Protein AF-A0A7X9IQA5-F1 (afdb_monomer_lite)

pLDDT: mean 91.11, std 11.19, range [57.31, 98.81]

Sequence (143 aa):
MKKNIKLRILLILLFFTFILSSCELFTLSFSSGTSLYNRFFFEGCKIYGQDGVYLGLITGNYYHPESIFNKYGIYGNQYSLTSIFNPNSKYGSKSSAYSAFCNYAAFPPKIFKNGSFIRYLTTNTMRYPFITPYQLIELFKQD

Structure (mmCIF, N/CA/C/O backbone):
data_AF-A0A7X9IQA5-F1
#
_entry.id   AF-A0A7X9IQA5-F1
#
loop_
_atom_site.group_PDB
_atom_site.id
_atom_site.type_symbol
_atom_site.label_atom_id
_atom_site.label_alt_id
_atom_site.label_comp_id
_atom_site.label_asym_id
_atom_site.label_entity_id
_atom_site.label_seq_id
_atom_site.pdbx_PDB_ins_code
_atom_site.Cartn_x
_atom_site.Cartn_y
_atom_site.Cartn_z
_atom_site.occupancy
_atom_site.B_iso_or_equiv
_atom_site.auth_seq_id
_atom_site.auth_comp_id
_atom_site.auth_asym_id
_atom_site.auth_atom_id
_atom_site.pdbx_PDB_model_num
ATOM 1 N N . MET A 1 1 ? 34.796 51.222 30.428 1.00 61.50 1 MET A N 1
ATOM 2 C CA . MET A 1 1 ? 34.785 50.781 29.007 1.00 61.50 1 MET A CA 1
ATOM 3 C C . MET A 1 1 ? 34.436 49.300 28.781 1.00 61.50 1 MET A C 1
ATOM 5 O O . MET A 1 1 ? 33.551 49.044 27.978 1.00 61.50 1 MET A O 1
ATOM 9 N N . LYS A 1 2 ? 35.037 48.316 29.478 1.00 62.12 2 LYS A N 1
ATOM 10 C CA . LYS A 1 2 ? 34.805 46.867 29.215 1.00 62.12 2 LYS A CA 1
ATOM 11 C C . LYS A 1 2 ? 33.360 46.354 29.437 1.00 62.12 2 LYS A C 1
ATOM 13 O O . LYS A 1 2 ? 32.940 45.426 28.752 1.00 62.12 2 LYS A O 1
ATOM 18 N N . LYS A 1 3 ? 32.583 46.953 30.353 1.00 67.38 3 LYS A N 1
ATOM 19 C CA . LYS A 1 3 ? 31.201 46.529 30.687 1.00 67.38 3 LYS A CA 1
ATOM 20 C C . LYS A 1 3 ? 30.203 46.759 29.535 1.00 67.38 3 LYS A C 1
ATOM 22 O O . LYS A 1 3 ? 29.356 45.909 29.288 1.00 67.38 3 LYS A O 1
ATOM 27 N N . ASN A 1 4 ? 30.378 47.838 28.769 1.00 73.12 4 ASN A N 1
ATOM 28 C CA . ASN A 1 4 ? 29.501 48.179 27.640 1.00 73.12 4 ASN A CA 1
ATOM 29 C C . ASN A 1 4 ? 29.729 47.264 26.425 1.00 73.12 4 ASN A C 1
ATOM 31 O O . ASN A 1 4 ? 28.798 47.002 25.672 1.00 73.12 4 ASN A O 1
ATOM 35 N N . ILE A 1 5 ? 30.946 46.736 26.256 1.00 82.88 5 ILE A N 1
ATOM 36 C CA . ILE A 1 5 ? 31.279 45.785 25.184 1.00 82.88 5 ILE A CA 1
ATOM 37 C C . ILE A 1 5 ? 30.666 44.410 25.481 1.00 82.88 5 ILE A C 1
ATOM 39 O O . ILE A 1 5 ? 30.027 43.832 24.608 1.00 82.88 5 ILE A O 1
ATOM 43 N N . LYS A 1 6 ? 30.769 43.925 26.730 1.00 82.75 6 LYS A N 1
ATOM 44 C CA . LYS A 1 6 ? 30.121 42.667 27.147 1.00 82.75 6 LYS A CA 1
ATOM 45 C C . LYS A 1 6 ? 28.599 42.710 26.973 1.00 82.75 6 LYS A C 1
ATOM 47 O O . LYS A 1 6 ? 28.024 41.744 26.488 1.00 82.75 6 LYS A O 1
ATOM 52 N N . LEU A 1 7 ? 27.965 43.836 27.314 1.00 83.00 7 LEU A N 1
ATOM 53 C CA . LEU A 1 7 ? 26.518 44.011 27.155 1.00 83.00 7 LEU A CA 1
ATOM 54 C C . LEU A 1 7 ? 26.088 44.002 25.678 1.00 83.00 7 LEU A C 1
ATOM 56 O O . LEU A 1 7 ? 25.093 43.375 25.334 1.00 83.00 7 LEU A O 1
ATOM 60 N N . ARG A 1 8 ? 26.863 44.644 24.794 1.00 84.56 8 ARG A N 1
ATOM 61 C CA . ARG A 1 8 ? 26.593 44.647 23.346 1.00 84.56 8 ARG A CA 1
ATOM 62 C C . ARG A 1 8 ? 26.738 43.257 22.721 1.00 84.56 8 ARG A C 1
ATOM 64 O O . ARG A 1 8 ? 25.896 42.875 21.920 1.00 84.56 8 ARG A O 1
ATOM 71 N N . ILE A 1 9 ? 27.754 42.491 23.121 1.00 83.44 9 ILE A N 1
ATOM 72 C CA . ILE A 1 9 ? 27.936 41.105 22.658 1.00 83.44 9 ILE A CA 1
ATOM 73 C C . ILE A 1 9 ? 26.779 40.218 23.139 1.00 83.44 9 ILE A C 1
ATOM 75 O O . ILE A 1 9 ? 26.236 39.451 22.350 1.00 83.44 9 ILE A O 1
ATOM 79 N N . LEU A 1 10 ? 26.353 40.362 24.399 1.00 86.00 10 LEU A N 1
ATOM 80 C CA . LEU A 1 10 ? 25.233 39.594 24.949 1.00 86.00 10 LEU A CA 1
ATOM 81 C C . LEU A 1 10 ? 23.919 39.855 24.193 1.00 86.00 10 LEU A C 1
ATOM 83 O O . LEU A 1 10 ? 23.192 38.913 23.894 1.00 86.00 10 LEU A O 1
ATOM 87 N N . LEU A 1 11 ? 23.635 41.111 23.838 1.00 82.75 11 LEU A N 1
ATOM 88 C CA . LEU A 1 11 ? 22.431 41.469 23.078 1.00 82.75 11 LEU A CA 1
ATOM 89 C C . LEU A 1 11 ? 22.443 40.907 21.649 1.00 82.75 11 LEU A C 1
ATOM 91 O O . LEU A 1 11 ? 21.410 40.448 21.170 1.00 82.75 11 LEU A O 1
ATOM 95 N N . ILE A 1 12 ? 23.604 40.889 20.986 1.00 84.75 12 ILE A N 1
ATOM 96 C CA . ILE A 1 12 ? 23.755 40.288 19.650 1.00 84.75 12 ILE A CA 1
ATOM 97 C C . ILE A 1 12 ? 23.531 38.773 19.709 1.00 84.75 12 ILE A C 1
ATOM 99 O O . ILE A 1 12 ? 22.839 38.226 18.854 1.00 84.75 12 ILE A O 1
ATOM 103 N N . LEU A 1 13 ? 24.063 38.102 20.736 1.00 84.94 13 LEU A N 1
ATOM 104 C CA . LEU A 1 13 ? 23.850 36.668 20.933 1.00 84.94 13 LEU A CA 1
ATOM 105 C C . LEU A 1 13 ? 22.369 36.346 21.173 1.00 84.94 13 LEU A C 1
ATOM 107 O O . LEU A 1 13 ? 21.850 35.434 20.540 1.00 84.94 13 LEU A O 1
ATOM 111 N N . LEU A 1 14 ? 21.673 37.133 22.001 1.00 82.69 14 LEU A N 1
ATOM 112 C CA . LEU A 1 14 ? 20.237 36.954 22.253 1.00 82.69 14 LEU A CA 1
ATOM 113 C C . LEU A 1 14 ? 19.392 37.147 20.985 1.00 82.69 14 LEU A C 1
ATOM 115 O O . LEU A 1 14 ? 18.480 36.365 20.717 1.00 82.69 14 LEU A O 1
ATOM 119 N N . PHE A 1 15 ? 19.724 38.150 20.172 1.00 83.62 15 PHE A N 1
ATOM 120 C CA . PHE A 1 15 ? 19.048 38.393 18.899 1.00 83.62 15 PHE A CA 1
ATOM 121 C C . PHE A 1 15 ? 19.280 37.252 17.898 1.00 83.62 15 PHE A C 1
ATOM 123 O O . PHE A 1 15 ? 18.337 36.785 17.262 1.00 83.62 15 PHE A O 1
ATOM 130 N N . PHE A 1 16 ? 20.510 36.737 17.813 1.00 81.88 16 PHE A N 1
ATOM 131 C CA . PHE A 1 16 ? 20.831 35.600 16.951 1.00 81.88 16 PHE A CA 1
ATOM 132 C C . PHE A 1 16 ? 20.101 34.323 17.393 1.00 81.88 16 PHE A C 1
ATOM 134 O O . PHE A 1 16 ? 19.541 33.616 16.557 1.00 81.88 16 PHE A O 1
ATOM 141 N N . THR A 1 17 ? 20.010 34.065 18.704 1.00 76.56 17 THR A N 1
ATOM 142 C CA . THR A 1 17 ? 19.235 32.927 19.229 1.00 76.56 17 THR A CA 1
ATOM 143 C C . THR A 1 17 ? 17.732 33.062 18.976 1.00 76.56 17 THR A C 1
ATOM 145 O O . THR A 1 17 ? 17.070 32.066 18.699 1.00 76.56 17 THR A O 1
ATOM 148 N N . PHE A 1 18 ? 17.189 34.283 19.002 1.00 78.88 18 PHE A N 1
ATOM 149 C CA . PHE A 1 18 ? 15.778 34.537 18.700 1.00 78.88 18 PHE A CA 1
ATOM 150 C C . PHE A 1 18 ? 15.453 34.308 17.214 1.00 78.88 18 PHE A C 1
ATOM 152 O O . PHE A 1 18 ? 14.423 33.717 16.880 1.00 78.88 18 PHE A O 1
ATOM 159 N N . ILE A 1 19 ? 16.355 34.711 16.311 1.00 77.44 19 ILE A N 1
ATOM 160 C CA . ILE A 1 19 ? 16.218 34.444 14.870 1.00 77.44 19 ILE A CA 1
ATOM 161 C C . ILE A 1 19 ? 16.303 32.939 14.581 1.00 77.44 19 ILE A C 1
ATOM 163 O O . ILE A 1 19 ? 15.503 32.416 13.811 1.00 77.44 19 ILE A O 1
ATOM 167 N N . LEU A 1 20 ? 17.231 32.223 15.222 1.00 72.94 20 LEU A N 1
ATOM 168 C CA . LEU A 1 20 ? 17.346 30.769 15.067 1.00 72.94 20 LEU A CA 1
ATOM 169 C C . LEU A 1 20 ? 16.076 30.044 15.541 1.00 72.94 20 LEU A C 1
ATOM 171 O O . LEU A 1 20 ? 15.514 29.248 14.793 1.00 72.94 20 LEU A O 1
ATOM 175 N N . SER A 1 21 ? 15.568 30.387 16.729 1.00 74.38 21 SER A N 1
ATOM 176 C CA . SER A 1 21 ? 14.355 29.774 17.289 1.00 74.38 21 SER A CA 1
ATOM 177 C C . SER A 1 21 ? 13.098 30.050 16.449 1.00 74.38 21 SER A C 1
ATOM 179 O O . SER A 1 21 ? 12.262 29.166 16.266 1.00 74.38 21 SER A O 1
ATOM 181 N N . SER A 1 22 ? 12.969 31.249 15.875 1.00 71.44 22 SER A N 1
ATOM 182 C CA . SER A 1 22 ? 11.845 31.575 14.981 1.00 71.44 22 SER A CA 1
ATOM 183 C C . SER A 1 22 ? 11.935 30.881 13.613 1.00 71.44 22 SER A C 1
ATOM 185 O O . SER A 1 22 ? 10.901 30.540 13.037 1.00 71.44 22 SER A O 1
ATOM 187 N N . CYS A 1 23 ? 13.143 30.598 13.117 1.00 70.31 23 CYS A N 1
ATOM 188 C CA . CYS A 1 23 ? 13.361 29.831 11.887 1.00 70.31 23 CYS A CA 1
ATOM 189 C C . CYS A 1 23 ? 12.943 28.353 12.038 1.00 70.31 23 CYS A C 1
ATOM 191 O O . CYS A 1 23 ? 12.284 27.792 11.155 1.00 70.31 23 CYS A O 1
ATOM 193 N N . GLU A 1 24 ? 13.256 27.734 13.181 1.00 69.06 24 GLU A N 1
ATOM 194 C CA . GLU A 1 24 ? 12.824 26.363 13.498 1.00 69.06 24 GLU A CA 1
ATOM 195 C C . GLU A 1 24 ? 11.292 26.249 13.534 1.00 69.06 24 GLU A C 1
ATOM 197 O O . GLU A 1 24 ? 10.719 25.336 12.942 1.00 69.06 24 GLU A O 1
ATOM 202 N N . LEU A 1 25 ? 10.599 27.226 14.126 1.00 61.59 25 LEU A N 1
ATOM 203 C CA . LEU A 1 25 ? 9.132 27.241 14.174 1.00 61.59 25 LEU A CA 1
ATOM 204 C C . LEU A 1 25 ? 8.488 27.403 12.785 1.00 61.59 25 LEU A C 1
ATOM 206 O O . LEU A 1 25 ? 7.475 26.763 12.491 1.00 61.59 25 LEU A O 1
ATOM 210 N N . PHE A 1 26 ? 9.082 28.216 11.906 1.00 66.56 26 PHE A N 1
ATOM 211 C CA . PHE A 1 26 ? 8.568 28.421 10.549 1.00 66.56 26 PHE A CA 1
ATOM 212 C C . PHE A 1 26 ? 8.710 27.157 9.684 1.00 66.56 26 PHE A C 1
ATOM 214 O O . PHE A 1 26 ? 7.750 26.731 9.037 1.00 66.56 26 PHE A O 1
ATOM 221 N N . THR A 1 27 ? 9.873 26.501 9.728 1.00 60.47 27 T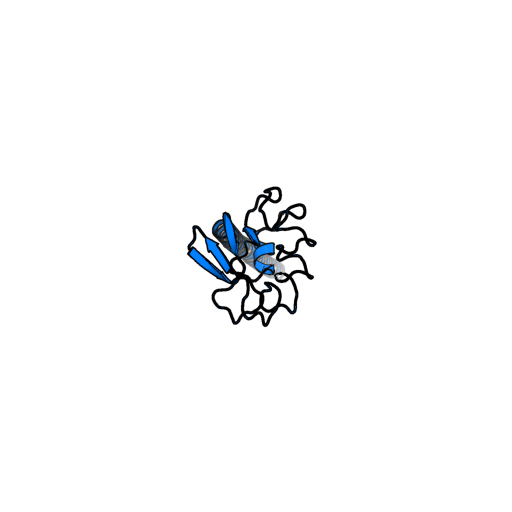HR A N 1
ATOM 222 C CA . THR A 1 27 ? 10.120 25.257 8.974 1.00 60.47 27 THR A CA 1
ATOM 223 C C . THR A 1 27 ? 9.224 24.097 9.429 1.00 60.47 27 THR A C 1
ATOM 225 O O . THR A 1 27 ? 8.720 23.347 8.587 1.00 60.47 27 THR A O 1
ATOM 228 N N . LEU A 1 28 ? 8.932 23.992 10.731 1.00 61.03 28 LEU A N 1
ATOM 229 C CA . LEU A 1 28 ? 8.022 22.980 11.283 1.00 61.03 28 LEU A CA 1
ATOM 230 C C . LEU A 1 28 ? 6.583 23.129 10.770 1.00 61.03 28 LEU A C 1
ATOM 232 O O . LEU A 1 28 ? 5.950 22.130 10.423 1.00 61.03 28 LEU A O 1
ATOM 236 N N . SER A 1 29 ? 6.080 24.363 10.668 1.00 65.50 29 SER A N 1
ATOM 237 C CA . SER A 1 29 ? 4.717 24.628 10.179 1.00 65.50 29 SER A CA 1
ATOM 238 C C . SER A 1 29 ? 4.517 24.276 8.698 1.00 65.50 29 SER A C 1
ATOM 240 O O . SER A 1 29 ? 3.449 23.807 8.306 1.00 65.50 29 SER A O 1
ATOM 242 N N . PHE A 1 30 ? 5.555 24.434 7.872 1.00 63.62 30 PHE A N 1
ATOM 243 C CA . PHE A 1 30 ? 5.508 24.030 6.467 1.00 63.62 30 PHE A CA 1
ATOM 244 C C . PHE A 1 30 ? 5.561 22.503 6.315 1.00 63.62 30 PHE A C 1
ATOM 246 O O . PHE A 1 30 ? 4.793 21.923 5.545 1.00 63.62 30 PHE A O 1
ATOM 253 N N . SER A 1 31 ? 6.423 21.838 7.092 1.00 72.31 31 SER A N 1
ATOM 254 C CA . SER A 1 31 ? 6.558 20.376 7.080 1.00 72.31 31 SER A CA 1
ATOM 255 C C . SER A 1 31 ? 5.240 19.674 7.442 1.00 72.31 31 SER A C 1
ATOM 257 O O . SER A 1 31 ? 4.768 18.821 6.683 1.00 72.31 31 SER A O 1
ATOM 259 N N . SER A 1 32 ? 4.576 20.098 8.524 1.00 71.19 32 SER A N 1
ATOM 260 C CA . SER A 1 32 ? 3.284 19.533 8.942 1.00 71.19 32 SER A CA 1
ATOM 261 C C . SER A 1 32 ? 2.160 19.788 7.930 1.00 71.19 32 SER A C 1
ATOM 263 O O . SER A 1 32 ? 1.331 18.909 7.689 1.00 71.19 32 SER A O 1
ATOM 265 N N . GLY A 1 33 ? 2.159 20.947 7.264 1.00 73.06 33 GLY A N 1
ATOM 266 C CA . GLY A 1 33 ? 1.218 21.242 6.181 1.00 73.06 33 GLY A CA 1
ATOM 267 C C . GLY A 1 33 ? 1.344 20.268 5.003 1.00 73.06 33 GLY A C 1
ATOM 268 O O . GLY A 1 33 ? 0.338 19.772 4.487 1.00 73.06 33 GLY A O 1
ATOM 269 N N . THR A 1 34 ? 2.575 19.933 4.602 1.00 78.50 34 THR A N 1
ATOM 270 C CA . THR A 1 34 ? 2.811 18.985 3.498 1.00 78.50 34 THR A CA 1
ATOM 271 C C . THR A 1 34 ? 2.450 17.541 3.854 1.00 78.50 34 THR A C 1
ATOM 273 O O . THR A 1 34 ? 1.880 16.834 3.017 1.00 78.50 34 THR A O 1
ATOM 276 N N . SER A 1 35 ? 2.729 17.087 5.081 1.00 79.94 35 SER A N 1
ATOM 277 C CA . SER A 1 35 ? 2.390 15.726 5.517 1.00 79.94 35 SER A CA 1
ATOM 278 C C . SER A 1 35 ? 0.876 15.528 5.614 1.00 79.94 35 SER A C 1
ATOM 280 O O . SER A 1 35 ? 0.363 14.528 5.106 1.00 79.94 35 SER A O 1
ATOM 282 N N . LEU A 1 36 ? 0.144 16.510 6.154 1.00 82.62 36 LEU A N 1
ATOM 283 C CA . LEU A 1 36 ? -1.318 16.485 6.208 1.00 82.62 36 LEU A CA 1
ATOM 284 C C . LEU A 1 36 ? -1.933 16.455 4.808 1.00 82.62 36 LEU A C 1
ATOM 286 O O . LEU A 1 36 ? -2.788 15.612 4.543 1.00 82.62 36 LEU A O 1
ATOM 290 N N . TYR A 1 37 ? -1.467 17.306 3.888 1.00 88.25 37 TYR A N 1
ATOM 291 C CA . TYR A 1 37 ? -1.944 17.287 2.502 1.00 88.25 37 TYR A CA 1
ATOM 292 C C . TYR A 1 37 ? -1.731 15.918 1.841 1.00 88.25 37 TYR A C 1
ATOM 294 O O . TYR A 1 37 ? -2.650 15.367 1.234 1.00 88.25 37 TYR A O 1
ATOM 302 N N . ASN A 1 38 ? -0.542 15.332 2.003 1.00 90.25 38 ASN A N 1
ATOM 303 C CA . ASN A 1 38 ? -0.242 14.009 1.461 1.00 90.25 38 ASN A CA 1
ATOM 304 C C . ASN A 1 38 ? -1.123 12.919 2.088 1.00 90.25 38 ASN A C 1
ATOM 306 O O . ASN A 1 38 ? -1.623 12.054 1.368 1.00 90.25 38 ASN A O 1
ATOM 310 N N . ARG A 1 39 ? -1.379 12.973 3.401 1.00 92.56 39 ARG A N 1
ATOM 311 C CA . ARG A 1 39 ? -2.321 12.064 4.069 1.00 92.56 39 ARG A CA 1
ATOM 312 C C . ARG A 1 39 ? -3.724 12.182 3.469 1.00 92.56 39 ARG A C 1
ATOM 314 O O . ARG A 1 39 ? -4.287 11.173 3.051 1.00 92.56 39 ARG A O 1
ATOM 321 N N . PHE A 1 40 ? -4.256 13.402 3.351 1.00 93.06 40 PHE A N 1
ATOM 322 C CA . PHE A 1 40 ? -5.572 13.655 2.749 1.00 93.06 40 PHE A CA 1
ATOM 323 C C . PHE A 1 40 ? -5.655 13.196 1.291 1.00 93.06 40 PHE A C 1
ATOM 325 O O . PHE A 1 40 ? -6.680 12.666 0.859 1.00 93.06 40 PHE A O 1
ATOM 332 N N . PHE A 1 41 ? -4.571 13.348 0.530 1.00 95.25 41 PHE A N 1
ATOM 333 C CA . PHE A 1 41 ? -4.504 12.877 -0.848 1.00 95.25 41 PHE A CA 1
ATOM 334 C C . PHE A 1 41 ? -4.722 11.356 -0.939 1.00 95.25 41 PHE A C 1
ATOM 336 O O . PHE A 1 41 ? -5.530 10.899 -1.758 1.00 95.25 41 PHE A O 1
ATOM 343 N N . PHE A 1 42 ? -4.068 10.579 -0.068 1.00 97.19 42 PHE A N 1
ATOM 344 C CA . PHE A 1 42 ? -4.166 9.115 -0.048 1.00 97.19 42 PHE A CA 1
ATOM 345 C C . PHE A 1 42 ? -5.384 8.555 0.705 1.00 97.19 42 PHE A C 1
ATOM 347 O O . PHE A 1 42 ? -5.726 7.393 0.493 1.00 97.19 42 PHE A O 1
ATOM 354 N N . GLU A 1 43 ? -6.065 9.342 1.539 1.00 97.44 43 GLU A N 1
ATOM 355 C CA . GLU A 1 43 ? -7.273 8.909 2.257 1.00 97.44 43 GLU A CA 1
ATOM 356 C C . GLU A 1 43 ? -8.354 8.401 1.285 1.00 97.44 43 GLU A C 1
ATOM 358 O O . GLU A 1 43 ? -8.710 9.075 0.321 1.00 97.44 43 GLU A O 1
ATOM 363 N N . GLY A 1 44 ? -8.888 7.203 1.504 1.00 97.94 44 GLY A N 1
ATOM 364 C CA . GLY A 1 44 ? -9.890 6.575 0.638 1.00 97.94 44 GLY A CA 1
ATOM 365 C C . GLY A 1 44 ? -9.340 5.946 -0.651 1.00 97.94 44 GLY A C 1
ATOM 366 O O . GLY A 1 44 ? -10.117 5.439 -1.462 1.00 97.94 44 GLY A O 1
ATOM 367 N N . CYS A 1 45 ? -8.022 5.958 -0.875 1.00 98.56 45 CYS A N 1
ATOM 368 C CA . CYS A 1 45 ? -7.415 5.232 -1.992 1.00 98.56 45 CYS A CA 1
ATOM 369 C C . CYS A 1 45 ? -7.526 3.714 -1.806 1.00 98.56 45 CYS A C 1
ATOM 371 O O . CYS A 1 45 ? -7.480 3.197 -0.692 1.00 98.56 45 CYS A O 1
ATOM 373 N N . LYS A 1 46 ? -7.590 2.985 -2.918 1.00 98.75 46 LYS A N 1
ATOM 374 C CA . LYS A 1 46 ? -7.652 1.519 -2.944 1.00 98.75 46 LYS A CA 1
ATOM 375 C C . LYS A 1 46 ? -6.364 0.936 -3.506 1.00 98.75 46 LYS A C 1
ATOM 377 O O . LYS A 1 46 ? -5.793 1.496 -4.443 1.00 98.75 46 LYS A O 1
ATOM 382 N N . ILE A 1 47 ? -5.925 -0.190 -2.954 1.00 98.81 47 ILE A N 1
ATOM 383 C CA . ILE A 1 47 ? -4.724 -0.895 -3.406 1.00 98.81 47 ILE A CA 1
ATOM 384 C C . ILE A 1 47 ? -5.138 -2.170 -4.131 1.00 98.81 47 ILE A C 1
ATOM 386 O O . ILE A 1 47 ? -5.980 -2.926 -3.649 1.00 98.81 47 ILE A O 1
ATOM 390 N N . TYR A 1 48 ? -4.511 -2.416 -5.277 1.00 98.81 48 TYR A N 1
ATOM 391 C CA . TYR A 1 48 ? -4.679 -3.645 -6.042 1.00 98.81 48 TYR A CA 1
ATOM 392 C C . TYR A 1 48 ? -3.321 -4.222 -6.433 1.00 98.81 48 TYR A C 1
ATOM 394 O O . TYR A 1 48 ? -2.402 -3.487 -6.804 1.00 98.81 48 TYR A O 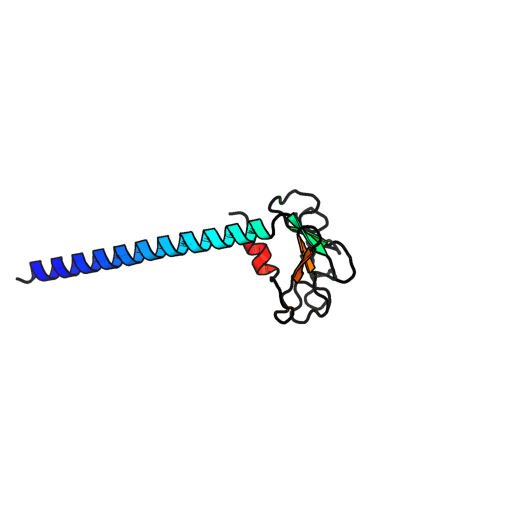1
ATOM 402 N N . GLY A 1 49 ? -3.197 -5.544 -6.387 1.00 98.50 49 GLY A N 1
ATOM 403 C CA . GLY A 1 49 ? -2.130 -6.259 -7.074 1.00 98.50 49 GLY A CA 1
ATOM 404 C C . GLY A 1 49 ? -2.265 -6.082 -8.588 1.00 98.50 49 GLY A C 1
ATOM 405 O O . GLY A 1 49 ? -3.351 -5.820 -9.108 1.00 98.50 49 GLY A O 1
ATOM 406 N N . GLN A 1 50 ? -1.163 -6.205 -9.330 1.00 97.75 50 GLN A N 1
ATOM 407 C CA . GLN A 1 50 ? -1.229 -6.117 -10.800 1.00 97.75 50 GLN A CA 1
ATOM 408 C C . GLN A 1 50 ? -1.936 -7.308 -11.451 1.00 97.75 50 GLN A C 1
ATOM 410 O O . GLN A 1 50 ? -2.294 -7.243 -12.620 1.00 97.75 50 GLN A O 1
ATOM 415 N N . ASP A 1 51 ? -2.158 -8.364 -10.682 1.00 97.69 51 ASP A N 1
ATOM 416 C CA . ASP A 1 51 ? -3.004 -9.508 -10.997 1.00 97.69 51 ASP A CA 1
ATOM 417 C C . ASP A 1 51 ? -4.495 -9.263 -10.696 1.00 97.69 51 ASP A C 1
ATOM 419 O O . ASP A 1 51 ? -5.303 -10.179 -10.809 1.00 97.69 51 ASP A O 1
ATOM 423 N N . GLY A 1 52 ? -4.876 -8.038 -10.318 1.00 97.75 52 GLY A N 1
ATOM 424 C CA . GLY A 1 52 ? -6.267 -7.634 -10.102 1.00 97.75 52 GLY A CA 1
ATOM 425 C C . GLY A 1 52 ? -6.807 -7.928 -8.702 1.00 97.75 52 GLY A C 1
ATOM 426 O O . GLY A 1 52 ? -7.941 -7.558 -8.400 1.00 97.75 52 GLY A O 1
ATOM 427 N N . VAL A 1 53 ? -6.012 -8.544 -7.823 1.00 98.56 53 VAL A N 1
ATOM 428 C CA . VAL A 1 53 ? -6.434 -8.847 -6.451 1.00 98.56 53 VAL A CA 1
ATOM 429 C C . VAL A 1 53 ? -6.536 -7.561 -5.637 1.00 98.56 53 VAL A C 1
ATOM 431 O O . VAL A 1 53 ? -5.610 -6.754 -5.616 1.00 98.56 53 VAL A O 1
ATOM 434 N N . TYR A 1 54 ? -7.656 -7.371 -4.944 1.00 98.62 54 TYR A N 1
ATOM 435 C CA . TYR A 1 54 ? -7.833 -6.253 -4.023 1.00 98.62 54 TYR A CA 1
ATOM 436 C C . TYR A 1 54 ? -7.010 -6.460 -2.744 1.00 98.62 54 TYR A C 1
ATOM 438 O O . TYR A 1 54 ? -7.044 -7.537 -2.150 1.00 98.62 54 TYR A O 1
ATOM 446 N N . LEU A 1 55 ? -6.272 -5.427 -2.328 1.00 98.81 55 LEU A N 1
ATOM 447 C CA . LEU A 1 55 ? -5.324 -5.466 -1.205 1.00 98.81 55 LEU A CA 1
ATOM 448 C C . LEU A 1 55 ? -5.664 -4.464 -0.093 1.00 98.81 55 LEU A C 1
ATOM 450 O O . LEU A 1 55 ? -4.860 -4.264 0.812 1.00 98.81 55 LEU A O 1
ATOM 454 N N . GLY A 1 56 ? -6.841 -3.838 -0.157 1.00 98.56 56 GLY A N 1
ATOM 455 C CA . GLY A 1 56 ? -7.383 -3.021 0.926 1.00 98.56 56 GLY A CA 1
ATOM 456 C C . GLY A 1 56 ? -7.514 -1.529 0.627 1.00 98.56 56 GLY A C 1
ATOM 457 O O . GLY A 1 56 ? -7.226 -1.026 -0.466 1.00 98.56 56 GLY A O 1
ATOM 458 N N . LEU A 1 57 ? -8.022 -0.831 1.638 1.00 98.69 57 LEU A N 1
ATOM 459 C CA . LEU A 1 57 ? -8.336 0.591 1.660 1.00 98.69 57 LEU A CA 1
ATOM 460 C C . LEU A 1 57 ? -7.271 1.343 2.460 1.00 98.69 57 LEU A C 1
ATOM 462 O O . LEU A 1 57 ? -6.932 0.969 3.583 1.00 98.69 57 LEU A O 1
ATOM 466 N N . ILE A 1 58 ? -6.776 2.442 1.907 1.00 98.38 58 ILE A N 1
ATOM 467 C CA . ILE A 1 58 ? -5.943 3.395 2.632 1.00 98.38 58 ILE A CA 1
ATOM 468 C C . ILE A 1 58 ? -6.887 4.341 3.369 1.00 98.38 58 ILE A C 1
ATOM 470 O O . ILE A 1 58 ? -7.549 5.163 2.744 1.00 98.38 58 ILE A O 1
ATOM 474 N N . THR A 1 59 ? -6.980 4.216 4.689 1.00 97.31 59 THR A N 1
ATOM 475 C CA . THR A 1 59 ? -7.801 5.112 5.511 1.00 97.31 59 THR A CA 1
ATOM 476 C C . THR A 1 59 ? -7.204 5.301 6.896 1.00 97.31 59 THR A C 1
ATOM 478 O O . THR A 1 59 ? -6.692 4.354 7.496 1.00 97.31 59 THR A O 1
ATOM 481 N N . GLY A 1 60 ? -7.314 6.518 7.430 1.00 94.75 60 GLY A N 1
ATOM 482 C CA . GLY A 1 60 ? -6.979 6.838 8.815 1.00 94.75 60 GLY A CA 1
ATOM 483 C C . GLY A 1 60 ? -7.884 6.161 9.848 1.00 94.75 60 GLY A C 1
ATOM 484 O O . GLY A 1 60 ? -7.570 6.205 11.036 1.00 94.75 60 GLY A O 1
ATOM 485 N N . ASN A 1 61 ? -8.977 5.507 9.437 1.00 95.50 61 ASN A N 1
ATOM 486 C CA . ASN A 1 61 ? -9.775 4.667 10.323 1.00 95.50 61 ASN A CA 1
ATOM 487 C C . ASN A 1 61 ? -9.159 3.260 10.448 1.00 95.50 61 ASN A C 1
ATOM 489 O O . ASN A 1 61 ? -9.411 2.364 9.640 1.00 95.50 61 ASN A O 1
ATOM 493 N N . TYR A 1 62 ? -8.384 3.053 11.511 1.00 94.94 62 TYR A N 1
ATOM 494 C CA . TYR A 1 62 ? -7.703 1.790 11.826 1.00 94.94 62 TYR A CA 1
ATOM 495 C C . TYR A 1 62 ? -8.649 0.634 12.171 1.00 94.94 62 TYR A C 1
ATOM 497 O O . TYR A 1 62 ? -8.210 -0.510 12.210 1.00 94.94 62 TYR A O 1
ATOM 505 N N . TYR A 1 63 ? -9.929 0.905 12.421 1.00 95.12 63 TYR A N 1
ATOM 506 C CA . TYR A 1 63 ? -10.929 -0.121 12.723 1.00 95.12 63 TYR A CA 1
ATOM 507 C C . TYR A 1 63 ? -11.814 -0.445 11.522 1.00 95.12 63 TYR A C 1
ATOM 509 O O . TYR A 1 63 ? -12.610 -1.382 11.581 1.00 95.12 63 TYR A O 1
ATOM 517 N N . HIS A 1 64 ? -11.671 0.289 10.413 1.00 97.75 64 HIS A N 1
ATOM 518 C CA . HIS A 1 64 ? -12.408 -0.018 9.198 1.00 97.75 64 HIS A CA 1
ATOM 519 C C . HIS A 1 64 ? -12.039 -1.436 8.718 1.00 97.75 64 HIS A C 1
ATOM 521 O O . HIS A 1 64 ? -10.848 -1.772 8.673 1.00 97.75 64 HIS A O 1
ATOM 527 N N . PRO A 1 65 ? -13.017 -2.288 8.356 1.00 97.56 65 PRO A N 1
ATOM 528 C CA . PRO A 1 65 ? -12.766 -3.695 8.022 1.00 97.56 65 PRO A CA 1
ATOM 529 C C . PRO A 1 65 ? -11.839 -3.864 6.812 1.00 97.56 65 PRO A C 1
ATOM 531 O O . PRO A 1 65 ? -11.062 -4.816 6.750 1.00 97.56 65 PRO A O 1
ATOM 534 N N . GLU A 1 66 ? -11.881 -2.913 5.875 1.00 98.44 66 GLU A N 1
ATOM 535 C CA . GLU A 1 66 ? -11.021 -2.917 4.688 1.00 98.44 66 GLU A CA 1
ATOM 536 C C . GLU A 1 66 ? -9.684 -2.182 4.871 1.00 98.44 66 GLU A C 1
ATOM 538 O O . GLU A 1 66 ? -8.866 -2.188 3.954 1.00 98.44 66 GLU A O 1
ATOM 543 N N . SER A 1 67 ? -9.450 -1.516 6.009 1.00 98.19 67 SER A N 1
ATOM 544 C CA . SER A 1 67 ? -8.246 -0.692 6.180 1.00 98.19 67 SER A CA 1
ATOM 545 C C . SER A 1 67 ? -6.979 -1.540 6.174 1.00 98.19 67 SER A C 1
ATOM 547 O O . SER A 1 67 ? -6.868 -2.507 6.930 1.00 98.19 67 SER A O 1
ATOM 549 N N . ILE A 1 68 ? -5.980 -1.124 5.392 1.00 98.25 68 ILE A N 1
ATOM 550 C CA . ILE A 1 68 ? -4.639 -1.722 5.453 1.00 98.25 68 ILE A CA 1
ATOM 551 C C . ILE A 1 68 ? -3.955 -1.474 6.799 1.00 98.25 68 ILE A C 1
ATOM 553 O O . ILE A 1 68 ? -3.018 -2.175 7.154 1.00 98.25 68 ILE A O 1
ATOM 557 N N . PHE A 1 69 ? -4.416 -0.495 7.574 1.00 97.44 69 PHE A N 1
ATOM 558 C CA . PHE A 1 69 ? -3.872 -0.215 8.899 1.00 97.44 69 PHE A CA 1
ATOM 559 C C . PHE A 1 69 ? -4.630 -0.951 10.013 1.00 97.44 69 PHE A C 1
ATOM 561 O O . PHE A 1 69 ? -4.215 -0.923 11.173 1.00 97.44 69 PHE A O 1
ATOM 568 N N . ASN A 1 70 ? -5.709 -1.667 9.675 1.00 97.25 70 ASN A N 1
ATOM 569 C CA . ASN A 1 70 ? -6.406 -2.529 10.616 1.00 97.25 70 ASN A CA 1
ATOM 570 C C . ASN A 1 70 ? -5.644 -3.845 10.807 1.00 97.25 70 ASN A C 1
ATOM 572 O O . ASN A 1 70 ? -5.805 -4.803 10.051 1.00 97.25 70 ASN A O 1
ATOM 576 N N . LYS A 1 71 ? -4.842 -3.903 11.870 1.00 96.50 71 LYS A N 1
ATOM 577 C CA . LYS A 1 71 ? -4.048 -5.079 12.279 1.00 96.50 71 LYS A CA 1
ATOM 578 C C . LYS A 1 71 ? -4.893 -6.320 12.601 1.00 96.50 71 LYS A C 1
ATOM 580 O O . LYS A 1 71 ? -4.354 -7.423 12.605 1.00 96.50 71 LYS A O 1
ATOM 585 N N . TYR A 1 72 ? -6.192 -6.152 12.842 1.00 96.12 72 TYR A N 1
ATOM 586 C CA . TYR A 1 72 ? -7.145 -7.246 13.049 1.00 96.12 72 TYR A CA 1
ATOM 587 C C . TYR A 1 72 ? -7.990 -7.540 11.797 1.00 96.12 72 TYR A C 1
ATOM 589 O O . TYR A 1 72 ? -8.711 -8.534 11.761 1.00 96.12 72 TYR A O 1
ATOM 597 N N . GLY A 1 73 ? -7.904 -6.691 10.770 1.00 96.62 73 GLY A N 1
ATOM 598 C CA . GLY A 1 73 ? -8.633 -6.817 9.512 1.00 96.62 73 GLY A CA 1
ATOM 599 C C . GLY A 1 73 ? -7.903 -7.674 8.479 1.00 96.62 73 GLY A C 1
ATOM 600 O O . GLY A 1 73 ? -6.713 -7.967 8.596 1.00 96.62 73 GLY A O 1
ATOM 601 N N . ILE A 1 74 ? -8.616 -8.048 7.416 1.00 97.94 74 ILE A N 1
ATOM 602 C CA . ILE A 1 74 ? -8.102 -8.952 6.374 1.00 97.94 74 ILE A CA 1
ATOM 603 C C . ILE A 1 74 ? -6.920 -8.330 5.616 1.00 97.94 74 ILE A C 1
ATOM 605 O O . ILE A 1 74 ? -5.988 -9.038 5.252 1.00 97.94 74 ILE A O 1
ATOM 609 N N . TYR A 1 75 ? -6.924 -7.017 5.390 1.00 98.44 75 TYR A N 1
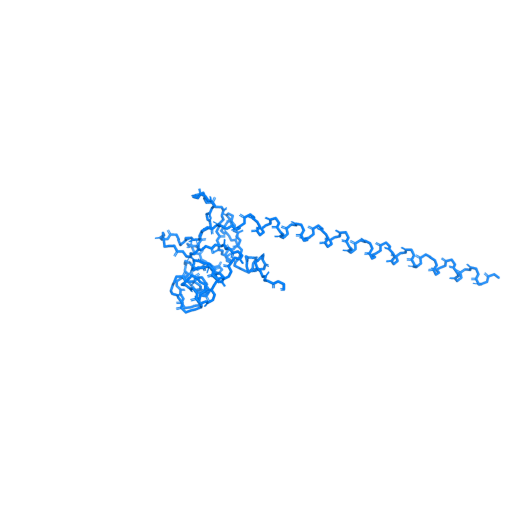ATOM 610 C CA . TYR A 1 75 ? -5.920 -6.359 4.544 1.00 98.44 75 TYR A CA 1
ATOM 611 C C . TYR A 1 75 ? -4.761 -5.719 5.314 1.00 98.44 75 TYR A C 1
ATOM 613 O O . TYR A 1 75 ? -3.747 -5.386 4.708 1.00 98.44 75 TYR A O 1
ATOM 621 N N . GLY A 1 76 ? -4.889 -5.562 6.635 1.00 97.06 76 GLY A N 1
ATOM 622 C CA . GLY A 1 76 ? -3.842 -4.984 7.481 1.00 97.06 76 GLY A CA 1
ATOM 623 C C . GLY A 1 76 ? -3.147 -5.970 8.413 1.00 97.06 76 GLY A C 1
ATOM 624 O O . GLY A 1 76 ? -2.030 -5.715 8.859 1.00 97.06 76 GLY A O 1
ATOM 625 N N . ASN A 1 77 ? -3.756 -7.126 8.687 1.00 96.44 77 ASN A N 1
ATOM 626 C CA . ASN A 1 77 ? -3.150 -8.154 9.527 1.00 96.44 77 ASN A CA 1
ATOM 627 C C . ASN A 1 77 ? -1.900 -8.771 8.869 1.00 96.44 77 ASN A C 1
ATOM 629 O O . ASN A 1 77 ? -1.923 -9.171 7.706 1.00 96.44 77 ASN A O 1
ATOM 633 N N . GLN A 1 78 ? -0.831 -8.935 9.647 1.00 97.25 78 GLN A N 1
ATOM 634 C CA . GLN A 1 78 ? 0.435 -9.562 9.252 1.00 97.25 78 GLN A CA 1
ATOM 635 C C . GLN A 1 78 ? 0.345 -11.056 8.893 1.00 97.25 78 GLN A C 1
ATOM 637 O O . GLN A 1 78 ? 1.313 -11.613 8.390 1.00 97.25 78 GLN A O 1
ATOM 642 N N . TYR A 1 79 ? -0.786 -11.720 9.141 1.00 97.12 79 TYR A N 1
ATOM 643 C CA . TYR A 1 79 ? -0.973 -13.139 8.810 1.00 97.12 79 TYR A CA 1
ATOM 644 C C . TYR A 1 79 ? -1.806 -13.376 7.542 1.00 97.12 79 TYR A C 1
ATOM 646 O O . TYR A 1 79 ? -1.867 -14.497 7.043 1.00 97.12 79 TYR A O 1
ATOM 654 N N . SER A 1 80 ? -2.443 -12.340 6.989 1.00 98.00 80 SER A N 1
ATOM 655 C CA . SER A 1 80 ? -3.316 -12.489 5.820 1.00 98.00 80 SER A CA 1
ATOM 656 C C . SER A 1 80 ? -2.534 -12.592 4.510 1.00 98.00 80 SER A C 1
ATOM 658 O O . SER A 1 80 ? -1.565 -11.864 4.298 1.00 98.00 80 SER A O 1
ATOM 660 N N . LEU A 1 81 ? -2.969 -13.457 3.591 1.00 98.12 81 LEU A N 1
ATOM 661 C CA . LEU A 1 81 ? -2.347 -13.615 2.270 1.00 98.12 81 LEU A CA 1
ATOM 662 C C . LEU A 1 81 ? -2.571 -12.415 1.333 1.00 98.12 81 LEU A C 1
ATOM 664 O O . LEU A 1 81 ? -1.824 -12.253 0.370 1.00 98.12 81 LEU A O 1
ATOM 668 N N . THR A 1 82 ? -3.566 -11.568 1.607 1.00 98.19 82 THR A N 1
ATOM 669 C CA . THR A 1 82 ? -3.840 -10.336 0.843 1.00 98.19 82 THR A CA 1
ATOM 670 C C . THR A 1 82 ? -3.270 -9.082 1.503 1.00 98.19 82 THR A C 1
ATOM 672 O O . THR A 1 82 ? -3.345 -8.001 0.927 1.00 98.19 82 THR A O 1
ATOM 675 N N . SER A 1 83 ? -2.669 -9.208 2.688 1.00 98.44 83 SER A N 1
ATOM 676 C CA . SER A 1 83 ? -2.025 -8.087 3.368 1.00 98.44 83 SER A CA 1
ATOM 677 C C . SER A 1 83 ? -0.635 -7.828 2.798 1.00 98.44 83 SER A C 1
ATOM 679 O O . SER A 1 83 ? 0.201 -8.736 2.699 1.00 98.44 83 SER A O 1
ATOM 681 N N . ILE A 1 84 ? -0.365 -6.560 2.484 1.00 98.44 84 ILE A N 1
ATOM 682 C CA . ILE A 1 84 ? 0.978 -6.089 2.126 1.00 98.44 84 ILE A CA 1
ATOM 683 C C . ILE A 1 84 ? 1.938 -6.145 3.322 1.00 98.44 84 ILE A C 1
ATOM 685 O O . ILE A 1 84 ? 3.146 -6.145 3.127 1.00 98.44 84 ILE A O 1
ATOM 689 N N . PHE A 1 85 ? 1.420 -6.211 4.553 1.00 98.12 85 PHE A N 1
ATOM 690 C CA . PHE A 1 85 ? 2.215 -6.274 5.782 1.00 98.12 85 PHE A CA 1
ATOM 691 C C . PHE A 1 85 ? 2.502 -7.705 6.245 1.00 98.12 85 PHE A C 1
ATOM 693 O O . PHE A 1 85 ? 3.156 -7.896 7.268 1.00 98.12 85 PHE A O 1
ATOM 700 N N . ASN A 1 86 ? 2.052 -8.717 5.500 1.00 98.25 86 ASN A N 1
ATOM 701 C CA . ASN A 1 86 ? 2.436 -10.100 5.747 1.00 98.25 86 ASN A CA 1
ATOM 702 C C . ASN A 1 86 ? 3.747 -10.436 5.007 1.00 98.25 86 ASN A C 1
ATOM 704 O O . ASN A 1 86 ? 3.738 -10.534 3.777 1.00 98.25 86 ASN A O 1
ATOM 708 N N . PRO A 1 87 ? 4.868 -10.682 5.713 1.00 97.81 87 PRO A N 1
ATOM 709 C CA . PRO A 1 87 ? 6.160 -10.973 5.085 1.00 97.81 87 PRO A CA 1
ATOM 710 C C . PRO A 1 87 ? 6.190 -12.308 4.325 1.00 97.81 87 PRO A C 1
ATOM 712 O O . PRO A 1 87 ? 7.085 -12.528 3.512 1.00 97.81 87 PRO A O 1
ATOM 715 N N . ASN A 1 88 ? 5.217 -13.186 4.564 1.00 97.62 88 ASN A N 1
ATOM 716 C CA . ASN A 1 88 ? 5.078 -14.466 3.877 1.00 97.62 88 ASN A CA 1
ATOM 717 C C . ASN A 1 88 ? 4.049 -14.411 2.736 1.00 97.62 88 ASN A C 1
ATOM 719 O O . ASN A 1 88 ? 3.874 -15.400 2.027 1.00 97.62 88 ASN A O 1
ATOM 723 N N . SER A 1 89 ? 3.357 -13.281 2.534 1.00 98.06 89 SER A N 1
ATOM 724 C CA . SER A 1 89 ? 2.398 -13.142 1.436 1.00 98.06 89 SER A CA 1
ATOM 725 C C . SER A 1 89 ? 3.079 -12.778 0.119 1.00 98.06 89 SER A C 1
ATOM 727 O O . SER A 1 89 ? 4.178 -12.217 0.073 1.00 98.06 89 SER A O 1
ATOM 729 N N . LYS A 1 90 ? 2.361 -13.016 -0.982 1.00 98.44 90 LYS A N 1
ATOM 730 C CA . LYS A 1 90 ? 2.756 -12.587 -2.329 1.00 98.44 90 LYS A CA 1
ATOM 731 C C . LYS A 1 90 ? 3.004 -11.073 -2.423 1.00 98.44 90 LYS A C 1
ATOM 733 O O . LYS A 1 90 ? 3.831 -10.658 -3.235 1.00 98.44 90 LYS A O 1
ATOM 738 N N . TYR A 1 91 ? 2.323 -10.267 -1.607 1.00 98.62 91 TYR A N 1
ATOM 739 C CA . TYR A 1 91 ? 2.335 -8.802 -1.692 1.00 98.62 91 TYR A CA 1
ATOM 740 C C . TYR A 1 91 ? 3.203 -8.118 -0.625 1.00 98.62 91 TYR A C 1
ATOM 742 O O . TYR A 1 91 ? 3.498 -6.933 -0.773 1.00 98.62 91 TYR A O 1
ATOM 750 N N . GLY A 1 92 ? 3.621 -8.839 0.422 1.00 97.94 92 GLY A N 1
ATOM 751 C CA . GLY A 1 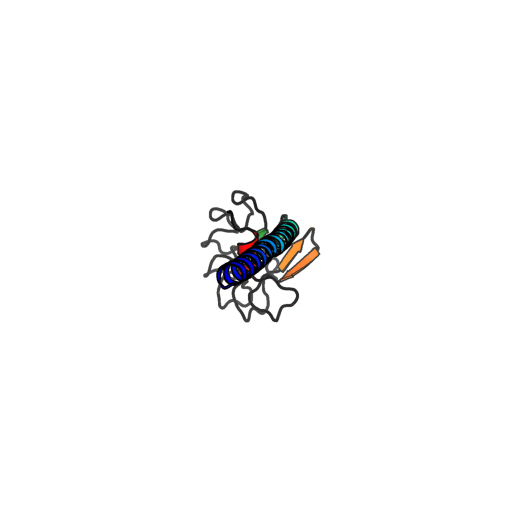92 ? 4.476 -8.319 1.497 1.00 97.94 92 GLY A CA 1
ATOM 752 C C . GLY A 1 92 ? 5.874 -8.941 1.588 1.00 97.94 92 GLY A C 1
ATOM 753 O O . GLY A 1 92 ? 6.751 -8.395 2.256 1.00 97.94 92 GLY A O 1
ATOM 754 N N . SER A 1 93 ? 6.126 -10.051 0.888 1.00 97.81 93 SER A N 1
ATOM 755 C CA . SER A 1 93 ? 7.428 -10.737 0.875 1.00 97.81 93 SER A CA 1
ATOM 756 C C . SER A 1 93 ? 8.572 -9.891 0.308 1.00 97.81 93 SER A C 1
ATOM 758 O O . SER A 1 93 ? 8.414 -9.181 -0.677 1.00 97.81 93 SER A O 1
ATOM 760 N N . LYS A 1 94 ? 9.788 -10.026 0.842 1.00 97.62 94 LYS A N 1
ATOM 761 C CA . LYS A 1 94 ? 10.970 -9.313 0.314 1.00 97.62 94 LYS A CA 1
ATOM 762 C C . LYS A 1 94 ? 11.469 -9.826 -1.045 1.00 97.62 94 LYS A C 1
ATOM 764 O O . LYS A 1 94 ? 12.304 -9.170 -1.665 1.00 97.62 94 LYS A O 1
ATOM 769 N N . SER A 1 95 ? 10.986 -10.977 -1.510 1.00 97.00 95 SER A N 1
ATOM 770 C CA . SER A 1 95 ? 11.474 -11.654 -2.722 1.00 97.00 95 SER A CA 1
ATOM 771 C C . SER A 1 95 ? 10.429 -11.797 -3.829 1.00 97.00 95 SER A C 1
ATOM 773 O O . SER A 1 95 ? 10.780 -12.119 -4.961 1.00 97.00 95 SER A O 1
ATOM 775 N N . SER A 1 96 ? 9.149 -11.557 -3.539 1.00 98.19 96 SER A N 1
ATOM 776 C CA . SER A 1 96 ? 8.093 -11.689 -4.544 1.00 98.19 96 SER A CA 1
ATOM 777 C C . SER A 1 96 ? 8.129 -10.555 -5.569 1.00 98.19 96 SER A C 1
ATOM 779 O O . SER A 1 96 ? 8.185 -9.373 -5.221 1.00 98.19 96 SER A O 1
ATOM 781 N N . ALA A 1 97 ? 7.965 -10.915 -6.844 1.00 98.25 97 ALA A N 1
ATOM 782 C CA . ALA A 1 97 ? 7.815 -9.962 -7.939 1.00 98.25 97 ALA A CA 1
ATOM 783 C C . ALA A 1 97 ? 6.582 -9.049 -7.788 1.00 98.25 97 ALA A C 1
ATOM 785 O O . ALA A 1 97 ? 6.558 -7.983 -8.395 1.00 98.25 97 ALA A O 1
ATOM 786 N N . TYR A 1 98 ? 5.588 -9.442 -6.986 1.00 98.62 98 TYR A N 1
ATOM 787 C CA . TYR A 1 98 ? 4.348 -8.693 -6.743 1.00 98.62 98 TYR A CA 1
ATOM 788 C C . TYR A 1 98 ? 4.354 -7.907 -5.429 1.00 98.62 98 TYR A C 1
ATOM 790 O O . TYR A 1 98 ? 3.321 -7.382 -5.016 1.00 98.62 98 TYR A O 1
ATOM 798 N N . SER A 1 99 ? 5.491 -7.856 -4.738 1.00 98.44 99 SER A N 1
ATOM 799 C CA . SER A 1 99 ? 5.552 -7.293 -3.397 1.00 98.44 99 SER A CA 1
ATOM 800 C C . SER A 1 99 ? 5.753 -5.787 -3.364 1.00 98.44 99 SER A C 1
ATOM 802 O O . SER A 1 99 ? 6.501 -5.209 -4.155 1.00 98.44 99 SER A O 1
ATOM 804 N N . ALA A 1 100 ? 5.143 -5.164 -2.361 1.00 98.50 100 ALA A N 1
ATOM 805 C CA . ALA A 1 100 ? 5.407 -3.789 -1.983 1.00 98.50 100 ALA A CA 1
ATOM 806 C C . ALA A 1 100 ? 6.793 -3.601 -1.324 1.00 98.50 100 ALA A C 1
ATOM 808 O O . ALA A 1 100 ? 7.344 -2.505 -1.372 1.00 98.50 100 ALA A O 1
ATOM 809 N N . PHE A 1 101 ? 7.381 -4.656 -0.750 1.00 98.44 101 PHE A N 1
ATOM 810 C CA . PHE A 1 101 ? 8.643 -4.619 0.009 1.00 98.44 101 PHE A CA 1
ATOM 811 C C . PHE A 1 101 ? 9.836 -5.270 -0.712 1.00 98.44 101 PHE A C 1
ATOM 813 O O . PHE A 1 101 ? 10.888 -5.482 -0.105 1.00 98.44 101 PHE A O 1
ATOM 820 N N . CYS A 1 102 ? 9.696 -5.609 -1.996 1.00 98.19 102 CYS A N 1
ATOM 821 C CA . CYS A 1 102 ? 10.801 -6.116 -2.806 1.00 98.19 102 CYS A CA 1
ATOM 822 C C . CYS A 1 102 ? 11.391 -4.997 -3.679 1.00 98.19 102 CYS A C 1
ATOM 824 O O . CYS A 1 102 ? 10.721 -4.470 -4.568 1.00 98.19 102 CYS A O 1
ATOM 826 N N . ASN A 1 103 ? 12.679 -4.692 -3.485 1.00 98.06 103 ASN A N 1
ATOM 827 C CA . ASN A 1 103 ? 13.398 -3.648 -4.237 1.00 98.06 103 ASN A CA 1
ATOM 828 C C . ASN A 1 103 ? 13.510 -3.943 -5.741 1.00 98.06 103 ASN A C 1
ATOM 830 O O . ASN A 1 103 ? 13.798 -3.043 -6.522 1.00 98.06 103 ASN A O 1
ATOM 834 N N . TYR A 1 104 ? 13.251 -5.187 -6.145 1.00 97.50 104 TYR A N 1
ATOM 835 C CA . TYR A 1 104 ? 13.300 -5.645 -7.532 1.00 97.50 104 TYR A CA 1
ATOM 836 C C . TYR A 1 104 ? 11.936 -6.144 -8.029 1.00 97.50 104 TYR A C 1
ATOM 838 O O . TYR A 1 104 ? 11.864 -6.847 -9.035 1.00 97.50 104 TYR A O 1
ATOM 846 N N . ALA A 1 105 ? 10.840 -5.781 -7.346 1.00 97.81 105 ALA A N 1
ATOM 847 C CA . ALA A 1 105 ? 9.492 -6.175 -7.741 1.00 97.81 105 ALA A CA 1
ATOM 848 C C . ALA A 1 105 ? 9.206 -5.785 -9.202 1.00 97.81 105 ALA A C 1
ATOM 850 O O . ALA A 1 105 ? 9.302 -4.611 -9.585 1.00 97.81 105 ALA A O 1
ATOM 851 N N . ALA A 1 106 ? 8.846 -6.773 -10.024 1.00 97.88 106 ALA A N 1
ATOM 852 C CA . ALA A 1 106 ? 8.488 -6.556 -11.421 1.00 97.88 106 ALA A CA 1
ATOM 853 C C . ALA A 1 106 ? 7.046 -6.044 -11.578 1.00 97.88 106 ALA A C 1
ATOM 855 O O . ALA A 1 106 ? 6.757 -5.236 -12.458 1.00 97.88 106 ALA A O 1
ATOM 856 N N . PHE A 1 107 ? 6.158 -6.471 -10.685 1.00 98.31 107 PHE A N 1
ATOM 857 C CA . PHE A 1 107 ? 4.720 -6.232 -10.743 1.00 98.31 107 PHE A CA 1
ATOM 858 C C . PHE A 1 107 ? 4.176 -5.724 -9.398 1.00 98.31 107 PHE A C 1
ATOM 860 O O . PHE A 1 107 ? 3.231 -6.307 -8.861 1.00 98.31 107 PHE A O 1
ATOM 867 N N . PRO A 1 108 ? 4.757 -4.658 -8.813 1.00 98.44 108 PRO A N 1
ATOM 868 C CA . PRO A 1 108 ? 4.350 -4.196 -7.492 1.00 98.44 108 PRO A CA 1
ATOM 869 C C . PRO A 1 108 ? 2.894 -3.709 -7.463 1.00 98.44 108 PRO A C 1
ATOM 871 O O . PRO A 1 108 ? 2.377 -3.281 -8.506 1.00 98.44 108 PRO A O 1
ATOM 874 N N . PRO A 1 109 ? 2.254 -3.682 -6.281 1.00 98.75 109 PRO A N 1
ATOM 875 C CA . PRO A 1 109 ? 0.893 -3.191 -6.130 1.00 98.75 109 PRO A CA 1
ATOM 876 C C . PRO A 1 109 ? 0.709 -1.759 -6.642 1.00 98.75 109 PRO A C 1
ATOM 878 O O . PRO A 1 109 ? 1.638 -0.949 -6.672 1.00 98.75 109 PRO A O 1
ATOM 881 N N . LYS A 1 110 ? -0.520 -1.438 -7.036 1.00 98.81 110 LYS A N 1
ATOM 882 C CA . LYS A 1 110 ? -0.938 -0.142 -7.573 1.00 98.81 110 LYS A CA 1
ATOM 883 C C . LYS A 1 110 ? -1.951 0.509 -6.639 1.00 98.81 110 LYS A C 1
ATOM 885 O O . LYS A 1 110 ? -2.833 -0.162 -6.108 1.00 98.81 110 LYS A O 1
ATOM 890 N N . ILE A 1 111 ? -1.839 1.822 -6.485 1.00 98.81 111 ILE A N 1
ATOM 891 C CA . ILE A 1 111 ? -2.770 2.663 -5.734 1.00 98.81 111 ILE A CA 1
ATOM 892 C C . ILE A 1 111 ? -3.686 3.383 -6.720 1.00 98.81 111 ILE A C 1
ATOM 894 O O . ILE A 1 111 ? -3.215 4.004 -7.679 1.00 98.81 111 ILE A O 1
ATOM 898 N N . PHE A 1 112 ? -4.984 3.335 -6.442 1.00 98.69 112 PHE A N 1
ATOM 899 C CA . PHE A 1 112 ? -6.026 3.990 -7.218 1.00 98.69 112 PHE A CA 1
ATOM 900 C C . PHE A 1 112 ? -6.825 4.968 -6.358 1.00 98.69 112 PHE A C 1
ATOM 902 O O . PHE A 1 112 ? -7.188 4.653 -5.223 1.00 98.69 112 PHE A O 1
ATOM 909 N N . LYS A 1 113 ? -7.169 6.123 -6.932 1.00 98.06 113 LYS A N 1
ATOM 910 C CA . LYS A 1 113 ? -8.136 7.077 -6.373 1.00 98.06 113 LYS A CA 1
ATOM 911 C C . LYS A 1 113 ? -9.290 7.193 -7.355 1.00 98.06 113 LYS A C 1
ATOM 913 O O . LYS A 1 113 ? -9.066 7.497 -8.522 1.00 98.06 113 LYS A O 1
ATOM 918 N N . ASN A 1 114 ? -10.514 6.943 -6.892 1.00 96.50 114 ASN A N 1
ATOM 919 C CA . ASN A 1 114 ? -11.725 7.048 -7.716 1.00 96.50 114 ASN A CA 1
ATOM 920 C C . ASN A 1 114 ? -11.630 6.264 -9.046 1.00 96.50 114 ASN A C 1
ATOM 922 O O . ASN A 1 114 ? -12.101 6.725 -10.078 1.00 96.50 114 ASN A O 1
ATOM 926 N N . GLY A 1 115 ? -10.974 5.098 -9.030 1.00 95.62 115 GLY A N 1
ATOM 927 C CA . GLY A 1 115 ? -10.778 4.250 -10.214 1.00 95.62 115 GLY A CA 1
ATOM 928 C C . GLY A 1 115 ? -9.581 4.617 -11.100 1.00 95.62 115 GLY A C 1
ATOM 929 O O . GLY A 1 115 ? -9.175 3.802 -11.923 1.00 95.62 115 GLY A O 1
ATOM 930 N N . SER A 1 116 ? -8.953 5.777 -10.897 1.00 98.06 116 SER A N 1
ATOM 931 C CA . SER A 1 116 ? -7.768 6.202 -11.651 1.00 98.06 116 SER A CA 1
ATOM 932 C C . SER A 1 116 ? -6.479 5.769 -10.963 1.00 98.06 116 SER A C 1
ATOM 934 O O . SER A 1 116 ? -6.342 5.907 -9.746 1.00 98.06 116 SER A O 1
ATOM 936 N N . PHE A 1 117 ? -5.520 5.258 -11.740 1.00 98.19 117 PHE A N 1
ATOM 937 C CA . PHE A 1 117 ? -4.183 4.923 -11.245 1.00 98.19 117 PHE A CA 1
ATOM 938 C C . PHE A 1 117 ? -3.438 6.187 -10.803 1.00 98.19 117 PHE A C 1
ATOM 940 O O . PHE A 1 117 ? -3.447 7.193 -11.509 1.00 98.19 117 PHE A O 1
ATOM 947 N N . ILE A 1 118 ? -2.772 6.111 -9.648 1.00 97.44 118 ILE A N 1
ATOM 948 C CA . ILE A 1 118 ? -2.043 7.238 -9.056 1.00 97.44 118 ILE A CA 1
ATOM 949 C C . ILE A 1 118 ? -0.547 6.923 -8.981 1.00 97.44 118 ILE A C 1
ATOM 951 O O . ILE A 1 118 ? 0.269 7.662 -9.528 1.00 97.44 118 ILE A O 1
ATOM 955 N N . ARG A 1 119 ? -0.179 5.839 -8.277 1.00 98.19 119 ARG A N 1
ATOM 956 C CA . ARG A 1 119 ? 1.214 5.435 -8.008 1.00 98.19 119 ARG A CA 1
ATOM 957 C C . ARG A 1 119 ? 1.341 3.930 -7.794 1.00 98.19 119 ARG A C 1
ATOM 959 O O . ARG A 1 119 ? 0.393 3.274 -7.366 1.00 98.19 119 ARG A O 1
ATOM 966 N N . TYR A 1 120 ? 2.534 3.397 -8.020 1.00 98.69 120 TYR A N 1
ATOM 967 C CA . TYR A 1 120 ? 2.942 2.095 -7.503 1.00 98.69 120 TYR A CA 1
ATOM 968 C C . TYR A 1 120 ? 3.238 2.186 -6.000 1.00 98.69 120 TYR A C 1
ATOM 970 O O . TYR A 1 120 ? 3.835 3.158 -5.537 1.00 98.69 120 TYR A O 1
ATOM 978 N N . LEU A 1 121 ? 2.840 1.168 -5.241 1.00 98.62 121 LEU A N 1
ATOM 979 C CA . LEU A 1 121 ? 3.206 0.997 -3.838 1.00 98.62 121 LEU A CA 1
ATOM 980 C C . LEU A 1 121 ? 4.380 0.024 -3.762 1.00 98.62 121 LEU A C 1
ATOM 982 O O . LEU A 1 121 ? 4.187 -1.186 -3.865 1.00 98.62 121 LEU A O 1
ATOM 986 N N . THR A 1 122 ? 5.604 0.538 -3.651 1.00 98.69 122 THR A N 1
ATOM 987 C CA . THR A 1 122 ? 6.799 -0.312 -3.724 1.00 98.69 122 THR A CA 1
ATOM 988 C C . THR A 1 122 ? 8.059 0.339 -3.170 1.00 98.69 122 THR A C 1
ATOM 990 O O . THR A 1 122 ? 8.209 1.558 -3.209 1.00 98.69 122 THR A O 1
ATOM 993 N N . THR A 1 123 ? 8.995 -0.485 -2.702 1.00 98.44 123 THR A N 1
ATOM 994 C CA . THR A 1 123 ? 10.386 -0.089 -2.447 1.00 98.44 123 THR A CA 1
ATOM 995 C C . THR A 1 123 ? 11.264 -0.115 -3.706 1.00 98.44 123 THR A C 1
ATOM 997 O O . THR A 1 123 ? 12.381 0.396 -3.669 1.00 98.44 123 THR A O 1
ATOM 1000 N N . ASN A 1 124 ? 10.786 -0.660 -4.833 1.00 98.12 124 ASN A N 1
ATOM 1001 C CA . ASN A 1 124 ? 11.475 -0.573 -6.121 1.00 98.12 124 ASN A CA 1
ATOM 1002 C C . ASN A 1 124 ? 11.343 0.840 -6.714 1.00 98.12 124 ASN A C 1
ATOM 1004 O O . ASN A 1 124 ? 10.362 1.168 -7.386 1.00 98.12 124 ASN A O 1
ATOM 1008 N N . THR A 1 125 ? 12.361 1.671 -6.504 1.00 96.19 125 THR A N 1
ATOM 1009 C CA . THR A 1 125 ? 12.378 3.082 -6.922 1.00 96.19 125 THR A CA 1
ATOM 1010 C C . THR A 1 125 ? 12.400 3.288 -8.440 1.00 96.19 125 THR 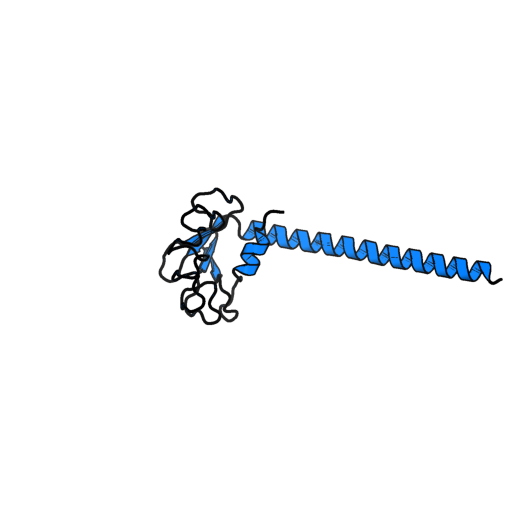A C 1
ATOM 1012 O O . THR A 1 125 ? 12.135 4.392 -8.911 1.00 96.19 125 THR A O 1
ATOM 1015 N N . MET A 1 126 ? 12.634 2.236 -9.231 1.00 97.50 126 MET A N 1
ATOM 1016 C CA . MET A 1 126 ? 12.572 2.302 -10.696 1.00 97.50 126 MET A CA 1
ATOM 1017 C C . MET A 1 126 ? 11.127 2.319 -11.227 1.00 97.50 126 MET A C 1
ATOM 1019 O O . MET A 1 126 ? 10.900 2.556 -12.412 1.00 97.50 126 MET A O 1
ATOM 1023 N N . ARG A 1 127 ? 10.124 2.058 -10.378 1.00 97.12 127 ARG A N 1
ATOM 1024 C CA . ARG A 1 127 ? 8.706 1.951 -10.766 1.00 97.12 127 ARG A CA 1
ATOM 1025 C C . ARG A 1 127 ? 7.983 3.289 -10.641 1.00 97.12 127 ARG A C 1
ATOM 1027 O O . ARG A 1 127 ? 7.075 3.439 -9.834 1.00 97.12 127 ARG A O 1
ATOM 1034 N N . TYR A 1 128 ? 8.377 4.276 -11.437 1.00 95.69 128 TYR A N 1
ATOM 1035 C CA . TYR A 1 128 ? 7.750 5.598 -11.390 1.00 95.69 128 TYR A CA 1
ATOM 1036 C C . TYR A 1 128 ? 6.328 5.608 -12.003 1.00 95.69 128 TYR A C 1
ATOM 1038 O O . TYR A 1 128 ? 6.099 4.940 -13.015 1.00 95.69 128 TYR A O 1
ATOM 1046 N N . PRO A 1 129 ? 5.376 6.380 -11.440 1.00 97.69 129 PRO A N 1
ATOM 1047 C CA . PRO A 1 129 ? 5.457 7.084 -10.156 1.00 97.69 129 PRO A CA 1
ATOM 1048 C C . PRO A 1 129 ? 5.234 6.122 -8.977 1.00 97.69 129 PRO A C 1
ATOM 1050 O O . PRO A 1 129 ? 4.325 5.297 -9.029 1.00 97.69 129 PRO A O 1
ATOM 1053 N N . PHE A 1 130 ? 6.023 6.234 -7.899 1.00 97.94 130 PHE A N 1
ATOM 1054 C CA . PHE A 1 130 ? 5.914 5.360 -6.719 1.00 97.94 130 PHE A CA 1
ATOM 1055 C C . PHE A 1 130 ? 5.730 6.124 -5.404 1.00 97.94 130 PHE A C 1
ATOM 1057 O O . PHE A 1 130 ? 6.016 7.317 -5.290 1.00 97.94 130 PHE A O 1
ATOM 1064 N N . ILE A 1 131 ? 5.244 5.402 -4.399 1.00 97.81 131 ILE A N 1
ATOM 1065 C CA . ILE A 1 131 ? 5.372 5.717 -2.978 1.00 97.81 131 ILE A CA 1
ATOM 1066 C C . ILE A 1 131 ? 5.826 4.444 -2.265 1.00 97.81 131 ILE A C 1
ATOM 1068 O O . ILE A 1 131 ? 5.364 3.344 -2.582 1.00 97.81 131 ILE A O 1
ATOM 1072 N N . THR A 1 132 ? 6.750 4.575 -1.318 1.00 98.12 132 THR A N 1
ATOM 1073 C CA . THR A 1 132 ? 7.200 3.416 -0.540 1.00 98.12 132 THR A CA 1
ATOM 1074 C C . THR A 1 132 ? 6.186 3.073 0.557 1.00 98.12 132 THR A C 1
ATOM 1076 O O . THR A 1 132 ? 5.531 3.976 1.088 1.00 98.12 132 THR A O 1
ATOM 1079 N N . PRO A 1 133 ? 6.069 1.797 0.968 1.00 97.19 133 PRO A N 1
ATOM 1080 C CA . PRO A 1 133 ? 5.234 1.431 2.112 1.00 97.19 133 PRO A CA 1
ATOM 1081 C C . PRO A 1 133 ? 5.616 2.173 3.394 1.00 97.19 133 PRO A C 1
ATOM 1083 O O . PRO A 1 133 ? 4.742 2.516 4.179 1.00 97.19 133 PRO A O 1
ATOM 1086 N N . TYR A 1 134 ? 6.904 2.472 3.580 1.00 96.81 134 TYR A N 1
ATOM 1087 C CA . TYR A 1 134 ? 7.404 3.219 4.734 1.00 96.81 134 TYR A CA 1
ATOM 1088 C C . TYR A 1 134 ? 6.864 4.650 4.773 1.00 96.81 134 TYR A C 1
ATOM 1090 O O . TYR A 1 134 ? 6.316 5.058 5.791 1.00 96.81 134 TYR A O 1
ATOM 1098 N N . GLN A 1 135 ? 6.930 5.368 3.647 1.00 95.94 135 GLN A N 1
ATOM 1099 C CA . GLN A 1 135 ? 6.341 6.706 3.525 1.00 95.94 135 GLN A CA 1
ATOM 1100 C C . GLN A 1 135 ? 4.832 6.669 3.771 1.00 95.94 135 GLN A C 1
ATOM 1102 O O . GLN A 1 135 ? 4.290 7.536 4.445 1.00 95.94 135 GLN A O 1
ATOM 1107 N N . LEU A 1 136 ? 4.141 5.653 3.246 1.00 95.62 136 LEU A N 1
ATOM 1108 C CA . LEU A 1 136 ? 2.704 5.521 3.456 1.00 95.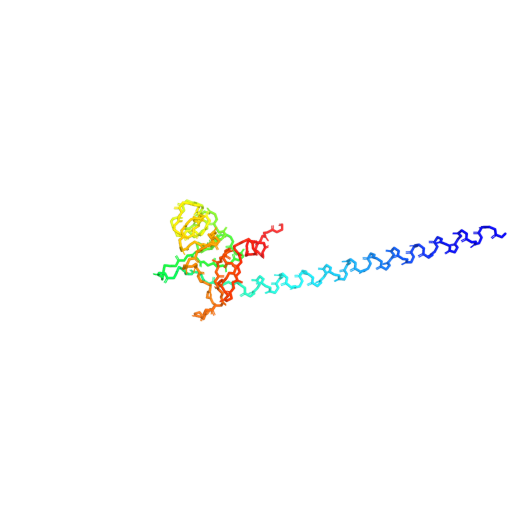62 136 LEU A CA 1
ATOM 1109 C C . LEU A 1 136 ? 2.360 5.269 4.934 1.00 95.62 136 LEU A C 1
ATOM 1111 O O . LEU A 1 136 ? 1.429 5.882 5.442 1.00 95.62 136 LEU A O 1
ATOM 1115 N N . ILE A 1 137 ? 3.109 4.412 5.634 1.00 95.00 137 ILE A N 1
ATOM 1116 C CA . ILE A 1 137 ? 2.938 4.195 7.081 1.00 95.00 137 ILE A CA 1
ATOM 1117 C C . ILE A 1 137 ? 3.166 5.498 7.849 1.00 95.00 137 ILE A C 1
ATOM 1119 O O . ILE A 1 137 ? 2.381 5.831 8.733 1.00 95.00 137 ILE A O 1
ATOM 1123 N N . GLU A 1 138 ? 4.218 6.240 7.508 1.00 93.88 138 GLU A N 1
ATOM 1124 C CA . GLU A 1 138 ? 4.560 7.502 8.163 1.00 93.88 138 GLU A CA 1
ATOM 1125 C C . GLU A 1 138 ? 3.436 8.537 8.039 1.00 93.88 138 GLU A C 1
ATOM 1127 O O . GLU A 1 138 ? 3.049 9.133 9.039 1.00 93.88 138 GLU A O 1
ATOM 1132 N N . LEU A 1 139 ? 2.829 8.672 6.854 1.00 93.69 139 LEU A N 1
ATOM 1133 C CA . LEU A 1 139 ? 1.700 9.585 6.627 1.00 93.69 139 LEU A CA 1
ATOM 1134 C C . LEU A 1 139 ? 0.461 9.261 7.472 1.00 93.69 139 LEU A C 1
ATOM 1136 O O . LEU A 1 139 ? -0.369 10.139 7.707 1.00 93.69 139 LEU A O 1
ATOM 1140 N N . PHE A 1 140 ? 0.296 8.004 7.884 1.00 93.50 140 PHE A N 1
ATOM 1141 C CA . PHE A 1 140 ? -0.901 7.540 8.581 1.00 93.50 140 PHE A CA 1
ATOM 1142 C C . PHE A 1 140 ? -0.681 7.240 10.055 1.00 93.50 140 PHE A C 1
ATOM 1144 O O . PHE A 1 140 ? -1.678 7.000 10.744 1.00 93.50 140 PHE A O 1
ATOM 1151 N N . LYS A 1 141 ? 0.564 7.280 10.540 1.00 87.44 141 LYS A N 1
ATOM 1152 C CA . LYS A 1 141 ? 0.924 7.043 11.940 1.00 87.44 141 LYS A CA 1
ATOM 1153 C C . LYS A 1 141 ? 0.037 7.895 12.859 1.00 87.44 141 LYS A C 1
ATOM 1155 O O . LYS A 1 141 ? -0.223 9.061 12.575 1.00 87.44 141 LYS A O 1
ATOM 1160 N N . GLN A 1 142 ? -0.511 7.278 13.902 1.00 69.00 142 GLN A N 1
ATOM 1161 C CA . GLN A 1 142 ? -1.208 8.018 14.954 1.00 69.00 142 GLN A CA 1
ATOM 1162 C C . GLN A 1 142 ? -0.153 8.662 15.861 1.00 69.00 142 GLN A C 1
ATOM 1164 O O . GLN A 1 142 ? 0.831 7.992 16.191 1.00 69.00 142 GLN A O 1
ATOM 1169 N N . ASP A 1 143 ? -0.351 9.941 16.184 1.00 57.31 143 ASP A N 1
ATOM 1170 C CA . ASP A 1 143 ? 0.401 10.652 17.224 1.00 57.31 143 ASP A CA 1
ATOM 1171 C C . ASP A 1 143 ? 0.076 10.088 18.615 1.00 57.31 143 ASP A C 1
ATOM 1173 O O . ASP A 1 143 ? -1.099 9.702 18.836 1.00 57.31 143 ASP A O 1
#

Secondary structure (DSSP, 8-state):
-HHHHHHHHHHHHHHHHHHHHHHHHHHHHHHHHHHHHHHHHHTT-EEE-TTS-EEEE--S-TTSTTBTT-TTSTTT-TT-TT-TT-TTSTTT-SS-TT-TT-TT-SS--EEEETTEEEEEESS-TTSSSEE-HHHHHHHH---

Radius of gyration: 22.57 Å; chains: 1; bounding box: 48×65×42 Å

Foldseek 3Di:
DVVVVVVVVVVVVVVVVVVVVVVVVVVVVVVVVVLQVVLVVQAQKWKAFLVGHTQFGDHLPLCPQRHLNVCVHQNVPLPHLSHLNPCPHLAVPCPHLAHLNDLNNVTHMFIDDPNHTDAGRHNNPVGPPHDHPVSSCVSNDDD